Protein AF-A0A1A8QSP6-F1 (afdb_monomer)

Organism: NCBI:txid704102

Solvent-accessible surface area (backbone atoms only — not comparable to full-atom values): 7173 Å² total; per-residue (Å²): 119,69,67,61,56,52,49,47,33,69,76,38,64,73,66,73,49,89,72,95,61,60,66,74,57,51,52,52,49,53,52,52,51,50,54,50,50,53,49,38,52,73,77,38,30,71,82,71,53,36,92,61,34,57,70,46,65,50,98,81,70,44,81,42,81,22,55,56,68,74,78,60,74,74,81,76,77,76,79,62,90,73,82,68,76,54,71,66,56,51,52,52,51,54,52,51,56,53,39,50,73,31,90,89,50,47,59,98,61,64,86,72,76,121

Radius of gyration: 18.95 Å; Cα contacts (8 Å, |Δi|>4): 60; chains: 1; bounding box: 42×31×45 Å

Structure (mmCIF, N/CA/C/O backbone):
data_AF-A0A1A8QSP6-F1
#
_entry.id   AF-A0A1A8QSP6-F1
#
loop_
_atom_site.group_PDB
_atom_site.id
_atom_site.type_symbol
_atom_site.label_atom_id
_atom_site.label_alt_id
_atom_site.label_comp_id
_atom_site.label_asym_id
_atom_site.label_entity_id
_atom_site.label_seq_id
_atom_site.pdbx_PDB_ins_code
_atom_site.Cartn_x
_atom_site.Cartn_y
_atom_site.Cartn_z
_atom_site.occupancy
_atom_site.B_iso_or_equiv
_atom_site.auth_seq_id
_atom_site.auth_comp_id
_atom_site.auth_asym_id
_atom_site.auth_atom_id
_atom_site.pdbx_PDB_model_num
ATOM 1 N N . VAL A 1 1 ? -0.001 0.454 7.319 1.00 46.22 1 VAL A N 1
ATOM 2 C CA . VAL A 1 1 ? -0.997 -0.041 6.326 1.00 46.22 1 VAL A CA 1
ATOM 3 C C . VAL A 1 1 ? -1.186 0.928 5.151 1.00 46.22 1 VAL A C 1
ATOM 5 O O . VAL A 1 1 ? -1.432 0.455 4.050 1.00 46.22 1 VAL A O 1
ATOM 8 N N . GLU A 1 2 ? -0.992 2.244 5.322 1.00 47.16 2 GLU A N 1
ATOM 9 C CA . GLU A 1 2 ? -1.124 3.242 4.233 1.00 47.16 2 GLU A CA 1
ATOM 10 C C . GLU A 1 2 ? -0.228 2.994 3.004 1.00 47.16 2 GLU A C 1
ATOM 12 O O . GLU A 1 2 ? -0.655 3.252 1.879 1.00 47.16 2 GLU A O 1
ATOM 17 N N . ASN A 1 3 ? 0.962 2.410 3.184 1.00 63.16 3 ASN A N 1
ATOM 18 C CA . ASN A 1 3 ? 1.901 2.164 2.081 1.00 63.16 3 ASN A CA 1
ATOM 19 C C . ASN A 1 3 ? 1.330 1.252 0.985 1.00 63.16 3 ASN A C 1
ATOM 21 O O . ASN A 1 3 ? 1.523 1.510 -0.200 1.00 63.16 3 ASN A O 1
ATOM 25 N N . ALA A 1 4 ? 0.597 0.197 1.358 1.00 71.25 4 ALA A N 1
ATOM 26 C CA . ALA A 1 4 ? 0.108 -0.788 0.393 1.00 71.25 4 ALA A CA 1
ATOM 27 C C . ALA A 1 4 ? -0.973 -0.204 -0.528 1.00 71.25 4 ALA A C 1
ATOM 29 O O . ALA A 1 4 ? -0.945 -0.419 -1.740 1.00 71.25 4 ALA A O 1
ATOM 30 N N . PHE A 1 5 ? -1.899 0.575 0.034 1.00 77.38 5 PHE A N 1
ATOM 31 C CA . PHE A 1 5 ? -2.954 1.216 -0.746 1.00 77.38 5 PHE A CA 1
ATOM 32 C C . PHE A 1 5 ? -2.391 2.284 -1.687 1.00 77.38 5 PHE A C 1
ATOM 34 O O . PHE A 1 5 ? -2.762 2.327 -2.858 1.00 77.38 5 PHE A O 1
ATOM 41 N N . GLY A 1 6 ? -1.447 3.098 -1.208 1.00 80.50 6 GLY A N 1
ATOM 42 C CA . GLY A 1 6 ? -0.799 4.117 -2.027 1.00 80.50 6 GLY A CA 1
ATOM 43 C C . GLY A 1 6 ? -0.001 3.536 -3.200 1.00 80.50 6 GLY A C 1
ATOM 44 O O . GLY A 1 6 ? -0.108 4.023 -4.326 1.00 80.50 6 GLY A O 1
ATOM 45 N N . ILE A 1 7 ? 0.723 2.434 -2.981 1.00 84.56 7 ILE A N 1
ATOM 46 C CA . ILE A 1 7 ? 1.422 1.713 -4.056 1.00 84.56 7 ILE A CA 1
ATOM 47 C C . ILE A 1 7 ? 0.425 1.142 -5.073 1.00 84.56 7 ILE A C 1
ATOM 49 O O . ILE A 1 7 ? 0.604 1.322 -6.280 1.00 84.56 7 ILE A O 1
ATOM 53 N N . LEU A 1 8 ? -0.643 0.482 -4.610 1.00 88.75 8 LEU A N 1
ATOM 54 C CA . LEU A 1 8 ? -1.672 -0.058 -5.502 1.00 88.75 8 LEU A CA 1
ATOM 55 C C . LEU A 1 8 ? -2.353 1.043 -6.315 1.00 88.75 8 LEU A C 1
ATOM 57 O O . LEU A 1 8 ? -2.567 0.852 -7.507 1.00 88.75 8 LEU A O 1
ATOM 61 N N . ALA A 1 9 ? -2.651 2.197 -5.719 1.00 87.12 9 ALA A N 1
ATOM 62 C CA . ALA A 1 9 ? -3.279 3.305 -6.429 1.00 87.12 9 ALA A CA 1
ATOM 63 C C . ALA A 1 9 ? -2.365 3.950 -7.481 1.00 87.12 9 ALA A C 1
ATOM 65 O O . ALA A 1 9 ? -2.838 4.321 -8.558 1.00 87.12 9 ALA A O 1
ATOM 66 N N . ASN A 1 10 ? -1.059 4.037 -7.214 1.00 85.75 10 ASN A N 1
ATOM 67 C CA . ASN A 1 10 ? -0.089 4.505 -8.205 1.00 85.75 10 ASN A CA 1
ATOM 68 C C . ASN A 1 10 ? 0.065 3.526 -9.371 1.00 85.75 10 ASN A C 1
ATOM 70 O O . ASN A 1 10 ? 0.080 3.938 -10.531 1.00 85.75 10 ASN A O 1
ATOM 74 N N . ARG A 1 11 ? 0.119 2.220 -9.082 1.00 88.69 11 ARG A N 1
ATOM 75 C CA . ARG A 1 11 ? 0.289 1.181 -10.108 1.00 88.69 11 ARG A CA 1
ATOM 76 C C . ARG A 1 11 ? -0.992 0.896 -10.891 1.00 88.69 11 ARG A C 1
ATOM 78 O O . ARG A 1 11 ? -0.929 0.650 -12.093 1.00 88.69 11 ARG A O 1
ATOM 85 N N . PHE A 1 12 ? -2.150 0.960 -10.242 1.00 91.19 12 PHE A N 1
ATOM 86 C CA . PHE A 1 12 ? -3.446 0.642 -10.831 1.00 91.19 12 PHE A CA 1
ATOM 87 C C . PHE A 1 12 ? -4.364 1.860 -10.800 1.00 91.19 12 PHE A C 1
ATOM 89 O O . PHE A 1 12 ? -5.047 2.150 -9.818 1.00 91.19 12 PHE A O 1
ATOM 96 N N . ARG A 1 13 ? -4.439 2.543 -11.947 1.00 88.00 13 ARG A N 1
ATOM 97 C CA . ARG A 1 13 ? -5.234 3.769 -12.128 1.00 88.00 13 ARG A CA 1
ATOM 98 C C . ARG A 1 13 ? -6.721 3.613 -11.792 1.00 88.00 13 ARG A C 1
ATOM 100 O O . ARG A 1 13 ? -7.361 4.622 -11.527 1.00 88.00 13 ARG A O 1
ATOM 107 N N . VAL A 1 14 ? -7.251 2.387 -11.761 1.00 90.69 14 VAL A N 1
ATOM 108 C CA . VAL A 1 14 ? -8.637 2.097 -11.349 1.00 90.69 14 VAL A CA 1
ATOM 109 C C . VAL A 1 14 ? -8.962 2.636 -9.949 1.00 90.69 14 VAL A C 1
ATOM 111 O O . VAL A 1 14 ? -10.095 3.033 -9.707 1.00 90.69 14 VAL A O 1
ATOM 114 N N . PHE A 1 15 ? -7.973 2.729 -9.053 1.00 89.62 15 PHE A N 1
ATOM 115 C CA . PHE A 1 15 ? -8.157 3.270 -7.700 1.00 89.62 15 PHE A CA 1
ATOM 116 C C . PHE A 1 15 ? -8.015 4.793 -7.613 1.00 89.62 15 PHE A C 1
ATOM 118 O O . PHE A 1 15 ? -8.248 5.370 -6.555 1.00 89.62 15 PHE A O 1
ATOM 125 N N . ARG A 1 16 ? -7.628 5.467 -8.704 1.00 85.62 16 ARG A N 1
ATOM 126 C CA . ARG A 1 16 ? -7.457 6.930 -8.735 1.00 85.62 16 ARG A CA 1
ATOM 127 C C . ARG A 1 16 ? -8.753 7.676 -9.051 1.00 85.62 16 ARG A C 1
ATOM 129 O O . ARG A 1 16 ? -8.748 8.902 -9.106 1.00 85.62 16 ARG A O 1
ATOM 136 N N . THR A 1 17 ? -9.843 6.956 -9.291 1.00 83.94 17 THR A N 1
ATOM 137 C CA . THR A 1 17 ? -11.147 7.513 -9.657 1.00 83.94 17 THR A CA 1
ATOM 138 C C . THR A 1 17 ? -12.257 6.802 -8.901 1.00 83.94 17 THR A C 1
ATOM 140 O O . THR A 1 17 ? -12.094 5.657 -8.483 1.00 83.94 17 THR A O 1
ATOM 143 N N . THR A 1 18 ? -13.412 7.453 -8.775 1.00 87.12 18 THR A N 1
ATOM 144 C CA . THR A 1 18 ? -14.625 6.814 -8.255 1.00 87.12 18 THR A CA 1
ATOM 145 C C . THR A 1 18 ? -14.959 5.564 -9.068 1.00 87.12 18 THR A C 1
ATOM 147 O O . THR A 1 18 ? -15.064 5.622 -10.294 1.00 87.12 18 THR A O 1
ATOM 150 N N . ILE A 1 19 ? -15.134 4.431 -8.385 1.00 91.81 19 ILE A N 1
ATOM 151 C CA . ILE A 1 19 ? -15.466 3.153 -9.016 1.00 91.81 19 ILE A CA 1
ATOM 152 C C . ILE A 1 19 ? -16.988 2.985 -8.987 1.00 91.81 19 ILE A C 1
ATOM 154 O O . ILE A 1 19 ? -17.558 2.587 -7.974 1.00 91.81 19 ILE A O 1
ATOM 158 N N . CYS A 1 20 ? -17.654 3.293 -10.101 1.00 93.19 20 CYS A N 1
ATOM 159 C CA . CYS A 1 20 ? -19.110 3.176 -10.248 1.00 93.19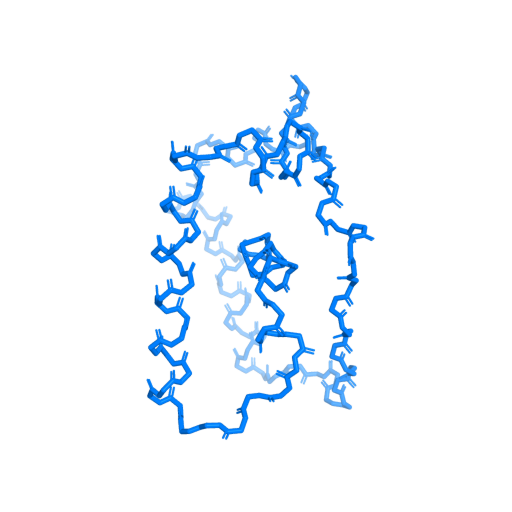 20 CYS A CA 1
ATOM 160 C C . CYS A 1 20 ? -19.551 1.722 -10.499 1.00 93.19 20 CYS A C 1
ATOM 162 O O . CYS A 1 20 ? -20.125 1.409 -11.539 1.00 93.19 20 CYS A O 1
ATOM 164 N N . LEU A 1 21 ? -19.250 0.820 -9.563 1.00 94.69 21 LEU A N 1
ATOM 165 C CA . LEU A 1 21 ? -19.631 -0.592 -9.612 1.00 94.69 21 LEU A CA 1
ATOM 166 C C . LEU A 1 21 ? -20.239 -1.036 -8.280 1.00 94.69 21 LEU A C 1
ATOM 168 O O . LEU A 1 21 ? -19.994 -0.431 -7.239 1.00 94.69 21 LEU A O 1
ATOM 172 N N . HIS A 1 22 ? -20.999 -2.133 -8.310 1.00 96.69 22 HIS A N 1
ATOM 173 C CA . HIS A 1 22 ? -21.485 -2.775 -7.089 1.00 96.69 22 HIS A CA 1
ATOM 174 C C . HIS A 1 22 ? -20.302 -3.170 -6.179 1.00 96.69 22 HIS A C 1
ATOM 176 O O . HIS A 1 22 ? -19.299 -3.663 -6.712 1.00 96.69 22 HIS A O 1
ATOM 182 N N . PRO A 1 23 ? -20.398 -3.019 -4.841 1.00 95.25 23 PRO A N 1
ATOM 183 C CA . PRO A 1 23 ? -19.307 -3.327 -3.912 1.00 95.25 23 PRO A CA 1
ATOM 184 C C . PRO A 1 23 ? -18.648 -4.693 -4.136 1.00 95.25 23 PRO A C 1
ATOM 186 O O . PRO A 1 23 ? -17.424 -4.775 -4.150 1.00 95.25 23 PRO A O 1
ATOM 189 N N . ASP A 1 24 ? -19.419 -5.740 -4.437 1.00 96.62 24 ASP A N 1
ATOM 190 C CA . ASP A 1 24 ? -18.869 -7.081 -4.706 1.00 96.62 24 ASP A CA 1
ATOM 191 C C . ASP A 1 24 ? -17.900 -7.111 -5.898 1.00 96.62 24 ASP A C 1
ATOM 193 O O . ASP A 1 24 ? -16.915 -7.850 -5.910 1.00 96.62 24 ASP A O 1
ATOM 197 N N . LYS A 1 25 ? -18.150 -6.281 -6.916 1.00 96.12 25 LYS A N 1
ATOM 198 C CA . LYS A 1 25 ? -17.246 -6.137 -8.064 1.00 96.12 25 LYS A CA 1
ATOM 199 C C . LYS A 1 25 ? -15.996 -5.355 -7.679 1.00 96.12 25 LYS A C 1
ATOM 201 O O . LYS A 1 25 ? -14.911 -5.701 -8.135 1.00 96.12 25 LYS A O 1
ATOM 206 N N . VAL A 1 26 ? -16.130 -4.345 -6.819 1.00 95.06 26 VAL A N 1
ATOM 207 C CA . VAL A 1 26 ? -14.984 -3.597 -6.279 1.00 95.06 26 VAL A CA 1
ATOM 208 C C . VAL A 1 26 ? -14.077 -4.526 -5.473 1.00 95.06 26 VAL A C 1
ATOM 210 O O . VAL A 1 26 ? -12.865 -4.508 -5.663 1.00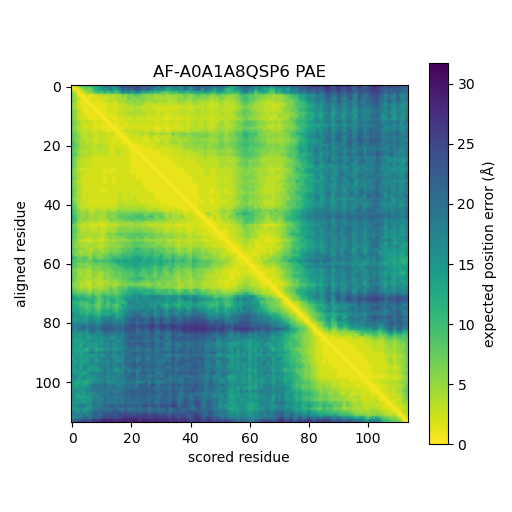 95.06 26 VAL A O 1
ATOM 213 N N . VAL A 1 27 ? -14.654 -5.403 -4.649 1.00 95.44 27 VAL A N 1
ATOM 214 C CA . VAL A 1 27 ? -13.912 -6.425 -3.898 1.00 95.44 27 VAL A CA 1
ATOM 215 C C . VAL A 1 27 ? -13.139 -7.351 -4.843 1.00 95.44 27 VAL A C 1
ATOM 217 O O . VAL A 1 27 ? -11.946 -7.580 -4.640 1.00 95.44 27 VAL A O 1
ATOM 220 N N . ALA A 1 28 ? -13.772 -7.823 -5.921 1.00 96.75 28 ALA A N 1
ATOM 221 C CA . ALA A 1 28 ? -13.092 -8.636 -6.929 1.00 96.75 28 ALA A CA 1
ATOM 222 C C . ALA A 1 28 ? -11.928 -7.886 -7.608 1.00 96.75 28 ALA A C 1
ATOM 224 O O . ALA A 1 28 ? -10.866 -8.472 -7.816 1.00 96.75 28 ALA A O 1
ATOM 225 N N . ILE A 1 29 ? -12.090 -6.590 -7.905 1.00 95.12 29 ILE A N 1
ATOM 226 C CA . ILE A 1 29 ? -11.014 -5.743 -8.448 1.00 95.12 29 ILE A CA 1
ATOM 227 C C . ILE A 1 29 ? -9.852 -5.648 -7.457 1.00 95.12 29 ILE A C 1
ATOM 229 O O . ILE A 1 29 ? -8.703 -5.844 -7.849 1.00 95.12 29 ILE A O 1
ATOM 233 N N . VAL A 1 30 ? -10.132 -5.401 -6.174 1.00 93.62 30 VAL A N 1
ATOM 234 C CA . VAL A 1 30 ? -9.096 -5.332 -5.133 1.00 93.62 30 VAL A CA 1
ATOM 235 C C . VAL A 1 30 ? -8.305 -6.640 -5.084 1.00 93.62 30 VAL A C 1
ATOM 237 O O . VAL A 1 30 ? -7.081 -6.607 -5.210 1.00 93.62 30 VAL A O 1
ATOM 240 N N . PHE A 1 31 ? -8.975 -7.793 -5.016 1.00 95.00 31 PHE A N 1
ATOM 241 C CA . PHE A 1 31 ? -8.283 -9.085 -5.009 1.00 95.00 31 PHE A CA 1
ATOM 242 C C . PHE A 1 31 ? -7.477 -9.339 -6.284 1.00 95.00 31 PHE A C 1
ATOM 244 O O . PHE A 1 31 ? -6.318 -9.742 -6.196 1.00 95.00 31 PHE A O 1
ATOM 251 N N . ALA A 1 32 ? -8.031 -9.037 -7.459 1.00 95.75 32 ALA A N 1
ATOM 252 C CA . ALA A 1 32 ? -7.314 -9.186 -8.721 1.00 95.75 32 ALA A CA 1
ATOM 253 C C . ALA A 1 32 ? -6.033 -8.333 -8.756 1.00 95.75 32 ALA A C 1
ATOM 255 O O . ALA A 1 32 ? -4.973 -8.820 -9.152 1.00 95.75 32 ALA A O 1
ATOM 256 N N . THR A 1 33 ? -6.099 -7.082 -8.288 1.00 94.88 33 THR A N 1
ATOM 257 C CA . THR A 1 33 ? -4.921 -6.202 -8.228 1.00 94.88 33 THR A CA 1
ATOM 258 C C . THR A 1 33 ? -3.888 -6.657 -7.202 1.00 94.88 33 THR A C 1
ATOM 260 O O . THR A 1 33 ? -2.699 -6.526 -7.470 1.00 94.88 33 THR A O 1
ATOM 263 N N . LEU A 1 34 ? -4.302 -7.252 -6.077 1.00 93.19 34 LEU A N 1
ATOM 264 C CA . LEU A 1 34 ? -3.386 -7.855 -5.102 1.00 93.19 34 LEU A CA 1
ATOM 265 C C . LEU A 1 34 ? -2.655 -9.065 -5.693 1.00 93.19 34 LEU A C 1
ATOM 267 O O . LEU A 1 34 ? -1.432 -9.159 -5.589 1.00 93.19 34 LEU A O 1
ATOM 271 N N . CYS A 1 35 ? -3.383 -9.965 -6.359 1.00 94.94 35 CYS A N 1
ATOM 272 C CA . CYS A 1 35 ? -2.785 -11.108 -7.047 1.00 94.94 35 CYS A CA 1
ATOM 273 C C . CYS A 1 35 ? -1.783 -10.647 -8.111 1.00 94.94 35 CYS A C 1
ATOM 275 O O . CYS A 1 35 ? -0.658 -11.144 -8.161 1.00 94.94 35 CYS A O 1
ATOM 277 N N . LEU A 1 36 ? -2.163 -9.658 -8.923 1.00 94.44 36 LEU A N 1
ATOM 278 C CA . LEU A 1 36 ? -1.302 -9.110 -9.965 1.00 94.44 36 LEU A CA 1
ATOM 279 C C . LEU A 1 36 ? -0.081 -8.384 -9.385 1.00 94.44 36 LEU A C 1
ATOM 281 O O . LEU A 1 36 ? 1.022 -8.547 -9.895 1.00 94.44 36 LEU A O 1
ATOM 285 N N . HIS A 1 37 ? -0.255 -7.624 -8.305 1.00 91.75 37 HIS A N 1
ATOM 286 C CA . HIS A 1 37 ? 0.839 -6.973 -7.590 1.00 91.75 37 HIS A CA 1
ATOM 287 C C . HIS A 1 37 ? 1.873 -7.994 -7.108 1.00 91.75 37 HIS A C 1
ATOM 289 O O . HIS A 1 37 ? 3.064 -7.835 -7.372 1.00 91.75 37 HIS A O 1
ATOM 295 N N . ASN A 1 38 ? 1.418 -9.069 -6.459 1.00 91.12 38 ASN A N 1
ATOM 296 C CA . ASN A 1 38 ? 2.294 -10.132 -5.971 1.00 91.12 38 ASN A CA 1
ATOM 297 C C . ASN A 1 38 ? 3.024 -10.831 -7.124 1.00 91.12 38 ASN A C 1
ATOM 299 O O . ASN A 1 38 ? 4.239 -11.012 -7.065 1.00 91.12 38 ASN A O 1
ATOM 303 N N . PHE A 1 39 ? 2.302 -11.156 -8.199 1.00 94.44 39 PHE A N 1
ATOM 304 C CA . PHE A 1 39 ? 2.884 -11.759 -9.395 1.00 94.44 39 PHE A CA 1
ATOM 305 C C . PHE A 1 39 ? 3.959 -10.863 -10.030 1.00 94.44 39 PHE A C 1
ATOM 307 O O . PHE A 1 39 ? 5.056 -11.332 -10.326 1.00 94.44 39 PHE A O 1
ATOM 314 N N . LEU A 1 40 ? 3.684 -9.567 -10.207 1.00 92.62 40 LEU A N 1
ATOM 315 C CA . LEU A 1 40 ? 4.628 -8.625 -10.814 1.00 92.62 40 LEU A CA 1
ATOM 316 C C . LEU A 1 40 ? 5.847 -8.375 -9.927 1.00 92.62 40 LEU A C 1
ATOM 318 O O . LEU A 1 40 ? 6.960 -8.309 -10.445 1.00 92.62 40 LEU A O 1
ATOM 322 N N . ARG A 1 41 ? 5.669 -8.308 -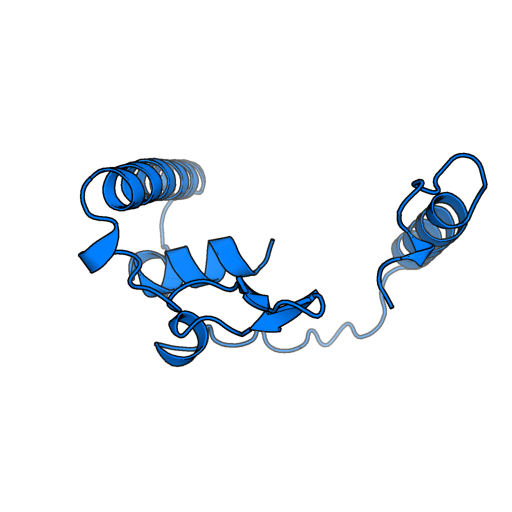8.603 1.00 89.25 41 ARG A N 1
ATOM 323 C CA . ARG A 1 41 ? 6.799 -8.253 -7.666 1.00 89.25 41 ARG A CA 1
ATOM 324 C C . ARG A 1 41 ? 7.690 -9.484 -7.759 1.00 89.25 41 ARG A C 1
ATOM 326 O O . ARG A 1 41 ? 8.895 -9.346 -7.615 1.00 89.25 41 ARG A O 1
ATOM 333 N N . GLN A 1 42 ? 7.118 -10.662 -7.997 1.00 90.12 42 GLN A N 1
ATOM 334 C CA . GLN A 1 42 ? 7.887 -11.900 -8.100 1.00 90.12 42 GLN A CA 1
ATOM 335 C C . GLN A 1 42 ? 8.581 -12.060 -9.460 1.00 90.12 42 GLN A C 1
ATOM 337 O O . GLN A 1 42 ? 9.723 -12.497 -9.514 1.00 90.12 42 GLN A O 1
ATOM 342 N N . GLN A 1 43 ? 7.894 -11.740 -10.558 1.00 92.88 43 GLN A N 1
ATOM 343 C CA . GLN A 1 43 ? 8.356 -12.057 -11.918 1.00 92.88 43 GLN A CA 1
ATOM 344 C C . GLN A 1 43 ? 9.065 -10.893 -12.621 1.00 92.88 43 GLN A C 1
ATOM 346 O O . GLN A 1 43 ? 9.754 -11.090 -13.620 1.00 92.88 43 GLN A O 1
ATOM 351 N N . ARG A 1 44 ? 8.833 -9.659 -12.168 1.00 88.56 44 ARG A N 1
ATOM 352 C CA . ARG A 1 44 ? 9.293 -8.419 -12.812 1.00 88.56 44 ARG A CA 1
ATOM 353 C C . ARG A 1 44 ? 9.694 -7.379 -11.758 1.00 88.56 44 ARG A C 1
ATOM 355 O O . ARG A 1 44 ? 9.422 -6.195 -11.955 1.00 88.56 44 ARG A O 1
ATOM 362 N N . SER A 1 45 ? 10.312 -7.807 -10.652 1.00 85.62 45 SER A N 1
ATOM 363 C CA . SER A 1 45 ? 10.683 -6.946 -9.513 1.00 85.62 45 SER A CA 1
ATOM 364 C C . SER A 1 45 ? 11.367 -5.657 -9.949 1.00 85.62 45 SER A C 1
ATOM 366 O O . SER A 1 45 ? 10.964 -4.581 -9.526 1.00 85.62 45 SER A O 1
ATOM 368 N N . ASP A 1 46 ? 12.338 -5.758 -10.850 1.00 87.38 46 ASP A N 1
ATOM 369 C CA . ASP A 1 46 ? 13.235 -4.648 -11.179 1.00 87.38 46 ASP A CA 1
ATOM 370 C C . ASP A 1 46 ? 12.516 -3.551 -11.972 1.00 87.38 46 ASP A C 1
ATOM 372 O O . ASP A 1 46 ? 12.791 -2.365 -11.807 1.00 87.38 46 ASP A O 1
ATOM 376 N N . ALA A 1 47 ? 11.543 -3.944 -12.799 1.00 88.69 47 ALA A N 1
ATOM 377 C CA . ALA A 1 47 ? 10.713 -3.021 -13.566 1.00 88.69 47 ALA A CA 1
ATOM 378 C C . ALA A 1 47 ? 9.489 -2.532 -12.771 1.00 88.69 47 ALA A C 1
ATOM 380 O O . ALA A 1 47 ? 9.038 -1.402 -12.953 1.00 88.69 47 ALA A O 1
ATOM 381 N N . TYR A 1 48 ? 8.919 -3.382 -11.911 1.00 89.44 48 TYR A N 1
ATOM 382 C CA . TYR A 1 48 ? 7.669 -3.105 -11.200 1.00 89.44 48 TYR A CA 1
ATOM 383 C C . TYR A 1 48 ? 7.868 -2.419 -9.841 1.00 89.44 48 TYR A C 1
ATOM 385 O O . TYR A 1 48 ? 7.033 -1.625 -9.419 1.00 89.44 48 TYR A O 1
ATOM 393 N N . THR A 1 49 ? 8.959 -2.712 -9.144 1.00 87.62 49 THR A N 1
ATOM 394 C CA . THR A 1 49 ? 9.356 -2.115 -7.861 1.00 87.62 49 THR A CA 1
ATOM 395 C C . THR A 1 49 ? 10.875 -1.927 -7.860 1.00 87.62 49 THR A C 1
ATOM 397 O O . THR A 1 49 ? 11.573 -2.702 -7.202 1.00 87.62 49 THR A O 1
ATOM 400 N N . PRO A 1 50 ? 11.403 -0.942 -8.613 1.00 87.69 50 PRO A N 1
ATOM 401 C CA . PRO A 1 50 ? 12.839 -0.686 -8.645 1.00 87.69 50 PRO A CA 1
ATOM 402 C C . PRO A 1 50 ? 13.383 -0.356 -7.241 1.00 87.69 50 PRO A C 1
ATOM 404 O O . PRO A 1 50 ? 12.609 0.022 -6.353 1.00 87.69 50 PRO A O 1
ATOM 407 N N . PRO A 1 51 ? 14.702 -0.472 -7.009 1.00 85.81 51 PRO A N 1
ATOM 408 C CA . PRO A 1 51 ? 15.311 -0.103 -5.733 1.00 85.81 51 PRO A CA 1
ATOM 409 C C . PRO A 1 51 ? 14.913 1.316 -5.300 1.00 85.81 51 PRO A C 1
ATOM 411 O O . PRO A 1 51 ? 14.934 2.247 -6.103 1.00 85.81 51 PRO A O 1
ATOM 414 N N . GLY A 1 52 ? 14.504 1.471 -4.038 1.00 86.12 52 GLY A N 1
ATOM 415 C CA . GLY A 1 52 ? 13.993 2.740 -3.504 1.00 86.12 52 GLY A CA 1
ATOM 416 C C . GLY A 1 52 ? 12.556 3.088 -3.917 1.00 86.12 52 GLY A C 1
ATOM 417 O O . GLY A 1 52 ? 12.068 4.160 -3.567 1.00 86.12 52 GLY A O 1
ATOM 418 N N . TYR A 1 53 ? 11.850 2.211 -4.647 1.00 86.19 53 TYR A N 1
ATOM 419 C CA . TYR A 1 53 ? 10.452 2.457 -5.004 1.00 86.19 53 TYR A CA 1
ATOM 420 C C . TYR A 1 53 ? 9.519 2.388 -3.807 1.00 86.19 53 TYR A C 1
ATOM 422 O O . TYR A 1 53 ? 8.621 3.211 -3.711 1.00 86.19 53 TYR A O 1
ATOM 430 N N . VAL A 1 54 ? 9.714 1.406 -2.926 1.00 85.56 54 VAL A N 1
ATOM 431 C CA . VAL A 1 54 ? 8.940 1.214 -1.693 1.00 85.56 54 VAL A CA 1
ATOM 432 C C . VAL A 1 54 ? 9.709 1.758 -0.498 1.00 85.56 54 VAL A C 1
ATOM 434 O O . VAL A 1 54 ? 10.920 1.947 -0.575 1.00 85.56 54 VAL A O 1
ATOM 437 N N . ASP A 1 55 ? 9.000 1.994 0.599 1.00 86.81 55 ASP A N 1
ATOM 438 C CA . ASP A 1 55 ? 9.620 2.443 1.843 1.00 86.81 55 ASP A CA 1
ATOM 439 C C . ASP A 1 55 ? 10.594 1.39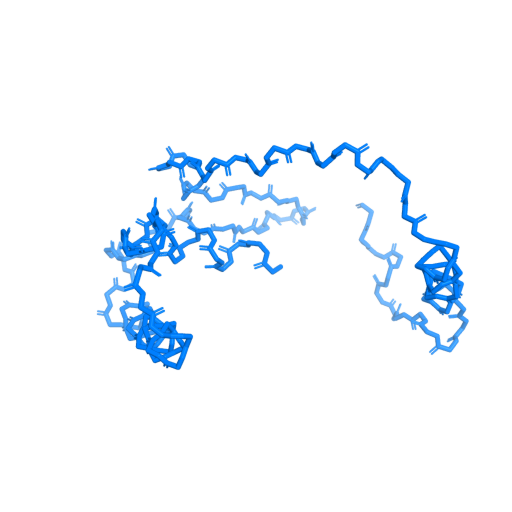4 2.369 1.00 86.81 55 ASP A C 1
ATOM 441 O O . ASP A 1 55 ? 10.304 0.193 2.338 1.00 86.81 55 ASP A O 1
ATOM 445 N N . SER A 1 56 ? 11.721 1.866 2.880 1.00 85.94 56 SER A N 1
ATOM 446 C CA . SER A 1 56 ? 12.734 1.048 3.537 1.00 85.94 56 SER A CA 1
ATOM 447 C C . SER A 1 56 ? 13.194 1.722 4.822 1.00 85.94 56 SER A C 1
ATOM 449 O O . SER A 1 56 ? 12.986 2.916 5.005 1.00 85.94 56 SER A O 1
ATOM 451 N N . GLU A 1 57 ? 13.840 0.971 5.700 1.00 87.12 57 GLU A N 1
ATOM 452 C CA . GLU A 1 57 ? 14.540 1.527 6.857 1.00 87.12 57 GLU A CA 1
ATOM 453 C C . GLU A 1 57 ? 16.034 1.614 6.542 1.00 87.12 57 GLU A C 1
ATOM 455 O O . GLU A 1 57 ? 16.582 0.728 5.877 1.00 87.12 57 GLU A O 1
ATOM 460 N N . ASP A 1 58 ? 16.684 2.692 6.973 1.00 86.81 58 ASP A N 1
ATOM 461 C CA . ASP A 1 58 ? 18.141 2.779 6.936 1.00 86.81 58 ASP A CA 1
ATOM 462 C C . ASP A 1 58 ? 18.784 1.997 8.098 1.00 86.81 58 ASP A C 1
ATOM 464 O O . ASP A 1 58 ? 18.111 1.384 8.928 1.00 86.81 58 ASP A O 1
ATOM 468 N N . ALA A 1 59 ? 20.117 2.009 8.166 1.00 89.50 59 ALA A N 1
ATOM 469 C CA . ALA A 1 59 ? 20.865 1.319 9.220 1.00 89.50 59 ALA A CA 1
ATOM 470 C C . ALA A 1 59 ? 20.578 1.845 10.643 1.00 89.50 59 ALA A C 1
ATOM 472 O O . ALA A 1 59 ? 20.930 1.179 11.612 1.00 89.50 59 ALA A O 1
ATOM 473 N N . ASN A 1 60 ? 19.950 3.017 10.768 1.00 88.88 60 ASN A N 1
ATOM 474 C CA . ASN A 1 60 ? 19.566 3.645 12.029 1.00 88.88 60 ASN A CA 1
ATOM 475 C C . ASN A 1 60 ? 18.057 3.506 12.302 1.00 88.88 60 ASN A C 1
ATOM 477 O O . ASN A 1 60 ? 17.530 4.242 13.133 1.00 88.88 60 ASN A O 1
ATOM 481 N N . HIS A 1 61 ? 17.358 2.607 11.595 1.00 80.69 61 HIS A N 1
ATOM 482 C CA . HIS A 1 61 ? 15.903 2.424 11.668 1.00 80.69 61 HIS A CA 1
ATOM 483 C C . HIS A 1 61 ? 15.085 3.669 11.294 1.00 80.69 61 HIS A C 1
ATOM 485 O O . HIS A 1 61 ? 13.906 3.776 11.636 1.00 80.69 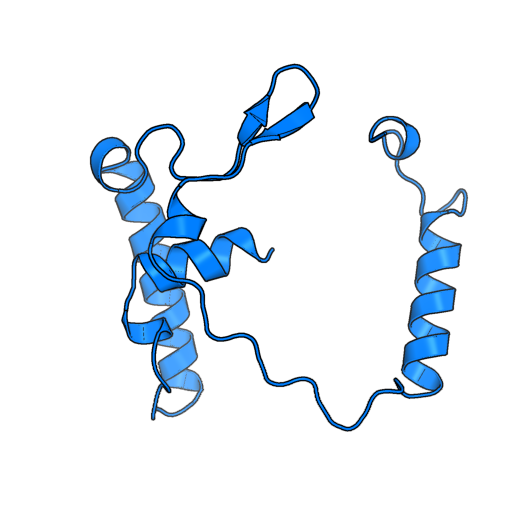61 HIS A O 1
ATOM 491 N N . GLN A 1 62 ? 15.674 4.615 10.557 1.00 85.50 62 GLN A N 1
ATOM 492 C CA . GLN A 1 62 ? 14.934 5.764 10.055 1.00 85.50 62 GLN A CA 1
ATOM 493 C C . GLN A 1 62 ? 14.214 5.406 8.760 1.00 85.50 62 GLN A C 1
ATOM 495 O O . GLN A 1 62 ? 14.758 4.752 7.867 1.00 85.50 62 GLN A O 1
ATOM 500 N N . LEU A 1 63 ? 12.969 5.869 8.651 1.00 84.19 63 LEU A N 1
ATOM 501 C CA . LEU A 1 63 ? 12.140 5.655 7.475 1.00 84.19 63 LEU A CA 1
ATOM 502 C C . LEU A 1 63 ? 12.713 6.404 6.265 1.00 84.19 63 LEU A C 1
ATOM 504 O O . LEU A 1 63 ? 12.647 7.631 6.176 1.00 84.19 63 LEU A O 1
ATOM 508 N N . VAL A 1 64 ? 13.173 5.650 5.275 1.00 88.00 64 VAL A N 1
ATOM 509 C CA . VAL A 1 64 ? 13.489 6.141 3.937 1.00 88.00 64 VAL A CA 1
ATOM 510 C C . VAL A 1 64 ? 12.225 6.045 3.089 1.00 88.00 64 VAL A C 1
ATOM 512 O O . VAL A 1 64 ? 11.711 4.962 2.802 1.00 88.00 64 VAL A O 1
ATOM 515 N N . SER A 1 65 ? 11.694 7.202 2.697 1.00 86.62 65 SER A N 1
ATOM 516 C CA . SER A 1 65 ? 10.471 7.275 1.894 1.00 86.62 65 SER A CA 1
ATOM 517 C C . SER A 1 65 ? 10.700 6.747 0.479 1.00 86.62 65 SER A C 1
ATOM 519 O O . SER A 1 65 ? 11.590 7.222 -0.224 1.00 86.62 65 SER A O 1
ATOM 521 N N . GLY A 1 66 ? 9.851 5.817 0.037 1.00 87.38 66 GLY A N 1
ATOM 522 C CA . GLY A 1 66 ? 9.890 5.311 -1.330 1.00 87.38 66 GLY A CA 1
ATOM 523 C C . GLY A 1 66 ? 9.421 6.343 -2.360 1.00 87.38 66 GLY A C 1
ATOM 524 O O . GLY A 1 66 ? 8.565 7.191 -2.079 1.00 87.38 66 GLY A O 1
ATOM 525 N N . THR A 1 67 ? 9.944 6.242 -3.584 1.00 87.38 67 THR A N 1
ATOM 526 C CA . THR A 1 67 ? 9.630 7.176 -4.683 1.00 87.38 67 THR A CA 1
ATOM 527 C C . THR A 1 67 ? 8.164 7.144 -5.123 1.00 87.38 67 THR A C 1
ATOM 529 O O . THR A 1 67 ? 7.688 8.121 -5.702 1.00 87.38 67 THR A O 1
ATOM 532 N N . TRP A 1 68 ? 7.412 6.090 -4.779 1.00 84.31 68 TRP A N 1
ATOM 533 C CA . TRP A 1 68 ? 5.975 5.971 -5.058 1.00 84.31 68 TRP A CA 1
ATOM 534 C C . TRP A 1 68 ? 5.148 7.162 -4.543 1.00 84.31 68 TRP A C 1
ATOM 536 O O . TRP A 1 68 ? 4.117 7.499 -5.127 1.00 84.31 68 TRP A O 1
ATOM 546 N N . ARG A 1 69 ? 5.591 7.847 -3.479 1.00 79.81 69 ARG A N 1
ATOM 547 C CA . ARG A 1 69 ? 4.894 9.033 -2.945 1.00 79.81 69 ARG A CA 1
ATOM 548 C C . ARG A 1 69 ? 4.900 10.231 -3.897 1.00 79.81 69 ARG A C 1
ATOM 550 O O . ARG A 1 69 ? 4.022 11.085 -3.795 1.00 79.81 69 ARG A O 1
ATOM 557 N N . SER A 1 70 ? 5.848 10.279 -4.829 1.00 80.62 70 SER A N 1
ATOM 558 C CA . SER A 1 70 ? 6.019 11.387 -5.774 1.00 80.62 70 SER A CA 1
ATOM 559 C C . SER A 1 70 ? 5.225 11.207 -7.077 1.00 80.62 70 SER A C 1
ATOM 561 O O . SER A 1 70 ? 5.072 12.165 -7.829 1.00 80.62 70 SER A O 1
ATOM 563 N N . GLU A 1 71 ? 4.687 10.012 -7.355 1.00 75.12 71 GLU A N 1
ATOM 564 C CA . GLU A 1 71 ? 4.029 9.667 -8.636 1.00 75.12 71 GLU A CA 1
ATOM 565 C C . GLU A 1 71 ? 2.549 10.104 -8.732 1.00 75.12 71 GLU A C 1
ATOM 567 O O . GLU A 1 71 ? 1.880 9.913 -9.755 1.00 75.12 71 GLU A O 1
ATOM 572 N N . GLY A 1 72 ? 2.044 10.757 -7.684 1.00 67.00 72 GLY A N 1
ATOM 573 C CA . GLY A 1 72 ? 0.701 11.316 -7.624 1.00 67.00 72 GLY A CA 1
ATOM 574 C C . GLY A 1 72 ? 0.080 11.097 -6.255 1.00 67.00 72 GLY A C 1
ATOM 575 O O . GLY A 1 72 ? -0.296 9.982 -5.902 1.00 67.00 72 GLY A O 1
ATOM 576 N N . ALA A 1 73 ? -0.070 12.175 -5.489 1.00 65.25 73 ALA A N 1
ATOM 577 C CA . ALA A 1 73 ? -0.784 12.109 -4.225 1.00 65.25 73 ALA A CA 1
ATOM 578 C C . ALA A 1 73 ? -2.266 11.798 -4.479 1.00 65.25 73 ALA A C 1
ATOM 580 O O . ALA A 1 73 ? -2.912 12.412 -5.336 1.00 65.25 73 ALA A O 1
ATOM 581 N N . LEU A 1 74 ? -2.815 10.857 -3.712 1.00 65.88 74 LEU A N 1
ATOM 582 C CA . LEU A 1 74 ? -4.261 10.743 -3.579 1.00 65.88 74 LEU A CA 1
ATOM 583 C C . LEU A 1 74 ? -4.796 12.073 -3.041 1.00 65.88 74 LEU A C 1
ATOM 585 O O . LEU A 1 74 ? -4.182 12.681 -2.161 1.00 65.88 74 LEU A O 1
ATOM 589 N N . GLN A 1 75 ? -5.927 12.538 -3.574 1.00 65.69 75 GLN A N 1
ATOM 590 C CA . GLN A 1 75 ? -6.587 13.708 -3.005 1.00 65.69 75 GLN A CA 1
ATOM 591 C C . GLN A 1 75 ? -6.910 13.417 -1.543 1.00 65.69 75 GLN A C 1
ATOM 593 O O . GLN A 1 75 ? -7.575 12.428 -1.228 1.00 65.69 75 GLN A O 1
ATOM 598 N N . SER A 1 76 ? -6.419 14.283 -0.658 1.00 65.75 76 SER A N 1
ATOM 599 C CA . SER A 1 76 ? -6.760 14.204 0.754 1.00 65.75 76 SER A CA 1
ATOM 600 C C . SER A 1 76 ? -8.272 14.318 0.900 1.00 65.75 76 SER A C 1
ATOM 602 O O . SER A 1 76 ? -8.907 15.178 0.280 1.00 65.75 76 SER A O 1
ATOM 604 N N . VAL A 1 77 ? -8.855 13.437 1.708 1.00 66.19 77 VAL A N 1
ATOM 605 C CA . VAL A 1 77 ? -10.273 13.526 2.042 1.00 66.19 77 VAL A CA 1
ATOM 606 C C . VAL A 1 77 ? -10.482 14.858 2.753 1.00 66.19 77 VAL A C 1
ATOM 608 O O . VAL A 1 77 ? -9.793 15.167 3.726 1.00 66.19 77 VAL A O 1
ATOM 611 N N . SER A 1 78 ? -11.425 15.668 2.266 1.00 70.69 78 SER A N 1
ATOM 612 C CA . SER A 1 78 ? -11.766 16.930 2.918 1.00 70.69 78 SER A CA 1
ATOM 613 C C . SER A 1 78 ? -12.094 16.664 4.385 1.00 70.69 78 SER A C 1
ATOM 615 O O . SER A 1 78 ? -12.952 15.825 4.674 1.00 70.69 78 SER A O 1
ATOM 617 N N . ALA A 1 79 ? -11.426 17.372 5.297 1.00 66.38 79 ALA A N 1
ATOM 618 C CA . ALA A 1 79 ? -11.661 17.222 6.724 1.00 66.38 79 ALA A CA 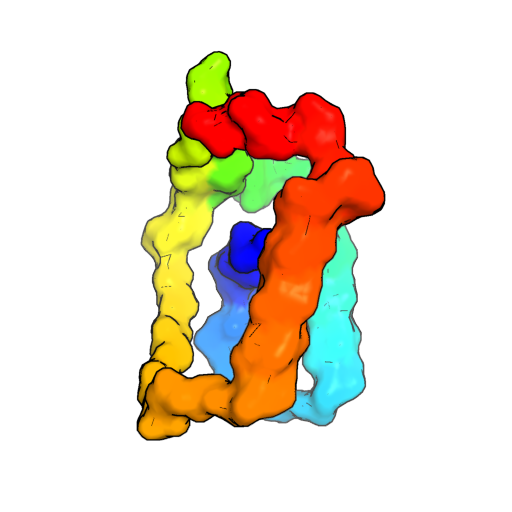1
ATOM 619 C C . ALA A 1 79 ? -13.165 17.331 7.021 1.00 66.38 79 ALA A C 1
ATOM 621 O O . ALA A 1 79 ? -13.813 18.320 6.663 1.00 66.38 79 ALA A O 1
ATOM 622 N N . SER A 1 80 ? -13.723 16.298 7.654 1.00 69.38 80 SER A N 1
ATOM 623 C CA . SER A 1 80 ? -15.128 16.306 8.052 1.00 69.38 80 SER A CA 1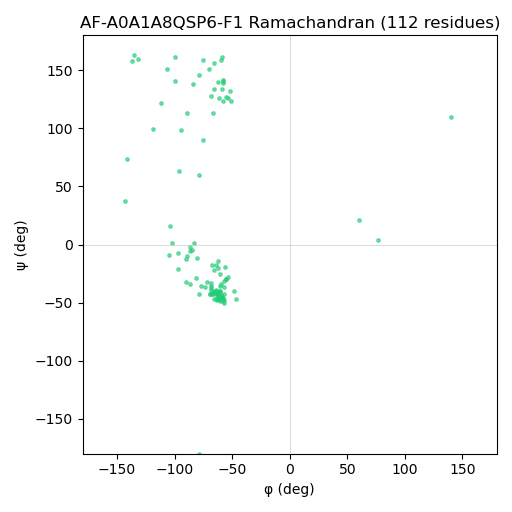
ATOM 624 C C . SER A 1 80 ? -15.402 17.501 8.967 1.00 69.38 80 SER A C 1
ATOM 626 O O . SER A 1 80 ? -14.593 17.841 9.835 1.00 69.38 80 SER A O 1
ATOM 628 N N . ARG A 1 81 ? -16.570 18.139 8.810 1.00 65.31 81 ARG A N 1
ATOM 629 C CA . ARG A 1 81 ? -17.023 19.198 9.732 1.00 65.31 81 ARG A CA 1
ATOM 630 C C . ARG A 1 81 ? -17.209 18.671 11.161 1.00 65.31 81 ARG A C 1
ATOM 632 O O . ARG A 1 81 ? -17.169 19.455 12.107 1.00 65.31 81 ARG A O 1
ATOM 639 N N . ALA A 1 82 ? -17.366 17.356 11.328 1.00 70.50 82 ALA A N 1
ATOM 640 C CA . ALA A 1 82 ? -17.339 16.695 12.624 1.00 70.50 82 ALA A CA 1
ATOM 641 C C . ALA A 1 82 ? -15.891 16.592 13.130 1.00 70.50 82 ALA A C 1
ATOM 643 O O . ALA A 1 82 ? -15.183 15.625 12.866 1.00 70.50 82 ALA A O 1
ATOM 644 N N . ARG A 1 83 ? -15.447 17.618 13.862 1.00 68.88 83 ARG A N 1
ATOM 645 C CA . ARG A 1 83 ? -14.100 17.671 14.461 1.00 68.88 83 ARG A CA 1
ATOM 646 C C . ARG A 1 83 ? -13.974 16.878 15.763 1.00 68.88 83 ARG A C 1
ATOM 648 O O . ARG A 1 83 ? -12.862 16.677 16.236 1.00 68.88 83 ARG A O 1
ATOM 655 N N . ASN A 1 84 ? -15.094 16.441 16.343 1.00 80.88 84 ASN A N 1
ATOM 656 C CA . ASN A 1 84 ? -15.116 15.715 17.608 1.00 80.88 84 ASN A CA 1
ATOM 657 C C . ASN A 1 84 ? -15.537 14.253 17.403 1.00 80.88 84 ASN A C 1
ATOM 659 O O . ASN A 1 84 ? -16.649 14.017 16.928 1.00 80.88 84 ASN A O 1
ATOM 663 N N . PRO A 1 85 ? -14.698 13.276 17.798 1.00 81.00 85 PRO A N 1
ATOM 664 C CA . PRO A 1 85 ? -15.115 11.881 17.861 1.00 81.00 85 PRO A CA 1
ATOM 665 C C . PRO A 1 85 ? -16.189 11.690 18.941 1.00 81.00 85 PRO A C 1
ATOM 667 O O . PRO A 1 85 ? -16.268 12.477 19.894 1.00 81.00 85 PRO A O 1
ATOM 670 N N . SER A 1 86 ? -17.007 10.642 18.799 1.00 89.12 86 SER A N 1
ATOM 671 C CA . SER A 1 86 ? -18.029 10.294 19.793 1.00 89.12 86 SER A CA 1
ATOM 672 C C . SER A 1 86 ? -17.401 9.997 21.159 1.00 89.12 86 SER A C 1
ATOM 674 O O . SER A 1 86 ? -16.214 9.672 21.263 1.00 89.12 86 SER A O 1
ATOM 676 N N . VAL A 1 87 ? -18.200 10.103 22.224 1.00 90.94 87 VAL A N 1
ATOM 677 C CA . VAL A 1 87 ? -17.756 9.762 23.586 1.00 90.94 87 VAL A CA 1
ATOM 678 C C . VAL A 1 87 ? -17.262 8.314 23.644 1.00 90.94 87 VAL A C 1
ATOM 680 O O . VAL A 1 87 ? -16.191 8.063 24.192 1.00 90.94 87 VAL A O 1
ATOM 683 N N . ASP A 1 88 ? -17.971 7.389 22.996 1.00 94.25 88 ASP A N 1
ATOM 684 C CA . ASP A 1 88 ? -17.579 5.978 22.940 1.00 94.25 88 ASP A CA 1
ATOM 685 C C . ASP A 1 88 ? -16.253 5.768 22.208 1.00 94.25 88 ASP A C 1
ATOM 687 O O . ASP A 1 88 ? -15.406 5.011 22.675 1.00 94.25 88 ASP A O 1
ATOM 691 N N . ALA A 1 89 ? -16.017 6.485 21.104 1.00 89.88 89 ALA A N 1
ATOM 692 C CA . ALA A 1 89 ? -14.751 6.406 20.382 1.00 89.88 89 ALA A CA 1
ATOM 693 C C . ALA A 1 89 ? -13.579 6.925 21.232 1.00 89.88 89 ALA A C 1
ATOM 695 O O . ALA A 1 89 ? -12.506 6.321 21.238 1.00 89.88 89 ALA A O 1
ATOM 696 N N . LYS A 1 90 ? -13.786 8.012 21.993 1.00 94.06 90 LYS A N 1
ATOM 697 C CA . LYS A 1 90 ? -12.789 8.521 22.951 1.00 94.06 90 LYS A CA 1
ATOM 698 C C . LYS A 1 90 ? -12.507 7.492 24.044 1.00 94.06 90 LYS A C 1
ATOM 700 O O . LYS A 1 90 ? -11.349 7.177 24.292 1.00 94.06 90 LYS A O 1
ATOM 705 N N . LYS A 1 91 ? -13.558 6.909 24.624 1.00 96.44 91 LYS A N 1
ATOM 706 C CA . LYS A 1 91 ? -13.440 5.875 25.656 1.00 96.44 91 LYS A CA 1
ATOM 707 C C . LYS A 1 91 ? -12.681 4.650 25.144 1.00 96.44 91 LYS A C 1
ATOM 709 O O . LYS A 1 91 ? -11.775 4.175 25.818 1.00 96.44 91 LYS A O 1
ATOM 714 N N . GLN A 1 92 ? -13.001 4.174 23.942 1.00 96.31 92 GLN A N 1
ATOM 715 C CA . GLN A 1 92 ? -12.320 3.034 23.332 1.00 96.31 92 GLN A CA 1
ATOM 716 C C . GLN A 1 92 ? -10.839 3.330 23.076 1.00 96.31 92 GLN A C 1
ATOM 718 O O . GLN A 1 92 ? -9.986 2.492 23.365 1.00 96.31 92 GLN A O 1
ATOM 723 N N . ARG A 1 93 ? -10.522 4.531 22.573 1.00 94.62 93 ARG A N 1
ATOM 724 C CA . ARG A 1 93 ? -9.137 4.982 22.391 1.00 94.62 93 ARG A CA 1
ATOM 725 C C . ARG A 1 93 ? -8.372 4.949 23.712 1.00 94.62 93 ARG A C 1
ATOM 727 O O . ARG A 1 93 ? -7.265 4.426 23.745 1.00 94.62 93 ARG A O 1
ATOM 734 N N . ASP A 1 94 ? -8.957 5.482 24.780 1.00 96.44 94 ASP A N 1
ATOM 735 C CA . ASP A 1 94 ? -8.290 5.579 26.080 1.00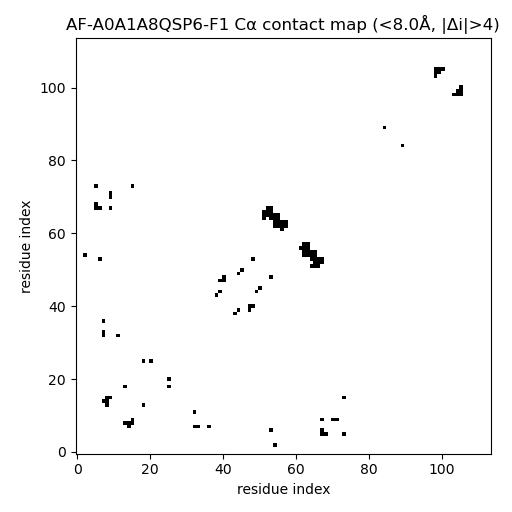 96.44 94 ASP A CA 1
ATOM 736 C C . ASP A 1 94 ? -8.078 4.190 26.712 1.00 96.44 94 ASP A C 1
ATOM 738 O O . ASP A 1 94 ? -7.003 3.917 27.244 1.00 96.44 94 ASP A O 1
ATOM 742 N N . VAL A 1 95 ? -9.051 3.279 26.575 1.00 96.62 95 VAL A N 1
ATOM 743 C CA . VAL A 1 95 ? -8.924 1.874 27.011 1.00 96.62 95 VAL A CA 1
ATOM 744 C C . VAL A 1 95 ? -7.780 1.170 26.283 1.00 96.62 95 VAL A C 1
ATOM 746 O O . VAL A 1 95 ? -6.937 0.539 26.919 1.00 96.62 95 VAL A O 1
ATOM 749 N N . LEU A 1 96 ? -7.726 1.287 24.955 1.00 95.38 96 LEU A N 1
ATOM 750 C CA . LEU A 1 96 ? -6.672 0.664 24.155 1.00 95.38 96 LEU A CA 1
ATOM 751 C C . LEU A 1 96 ? -5.298 1.261 24.479 1.00 95.38 96 LEU A C 1
ATOM 753 O O . LEU A 1 96 ? -4.340 0.515 24.663 1.00 95.38 96 LEU A O 1
ATOM 757 N N . ALA A 1 97 ? -5.210 2.586 24.617 1.00 92.38 97 ALA A N 1
ATOM 758 C CA . ALA A 1 97 ? -3.971 3.263 24.985 1.00 92.38 97 ALA A CA 1
ATOM 759 C C . ALA A 1 97 ? -3.428 2.764 26.333 1.00 92.38 97 ALA A C 1
ATOM 761 O O . ALA A 1 97 ? -2.249 2.431 26.426 1.00 92.38 97 ALA A O 1
ATOM 762 N N . GLN A 1 98 ? -4.285 2.647 27.354 1.00 95.31 98 GLN A N 1
ATOM 763 C CA . GLN A 1 98 ? -3.898 2.113 28.665 1.00 95.31 98 GLN A CA 1
ATOM 764 C C . GLN A 1 98 ? -3.478 0.642 28.595 1.00 95.31 98 GLN A C 1
ATOM 766 O O . GLN A 1 98 ? -2.520 0.239 29.254 1.00 95.31 98 GLN A O 1
ATOM 771 N N . TYR A 1 99 ? -4.164 -0.164 27.783 1.00 95.44 99 TYR A N 1
ATOM 772 C CA . TYR A 1 99 ? -3.826 -1.572 27.613 1.00 95.44 99 TYR A CA 1
ATOM 773 C C . TYR A 1 99 ? -2.426 -1.758 27.011 1.00 95.44 99 TYR A C 1
ATOM 775 O O . TYR A 1 99 ? -1.628 -2.507 27.573 1.00 95.44 99 TYR A O 1
ATOM 783 N N . PHE A 1 100 ? -2.085 -1.039 25.937 1.00 91.44 100 PHE A N 1
ATOM 784 C CA . PHE A 1 100 ? -0.789 -1.182 25.254 1.00 91.44 100 PHE A CA 1
ATOM 785 C C . PHE A 1 100 ? 0.422 -0.703 26.076 1.00 91.44 100 PHE A C 1
ATOM 787 O O . PHE A 1 100 ? 1.552 -1.095 25.789 1.00 91.44 100 PHE A O 1
ATOM 794 N N . VAL A 1 101 ? 0.212 0.103 27.122 1.00 90.31 101 VAL A N 1
ATOM 795 C CA . VAL A 1 101 ? 1.272 0.483 28.080 1.00 90.31 101 VAL A CA 1
ATOM 796 C C . VAL A 1 101 ? 1.271 -0.370 29.353 1.00 90.31 101 VAL A C 1
ATOM 798 O O . VAL A 1 101 ? 2.177 -0.261 30.179 1.00 90.31 101 VAL A O 1
ATOM 801 N N . SER A 1 102 ? 0.268 -1.232 29.532 1.00 93.12 102 SER A N 1
ATOM 802 C CA . SER A 1 102 ? 0.180 -2.137 30.678 1.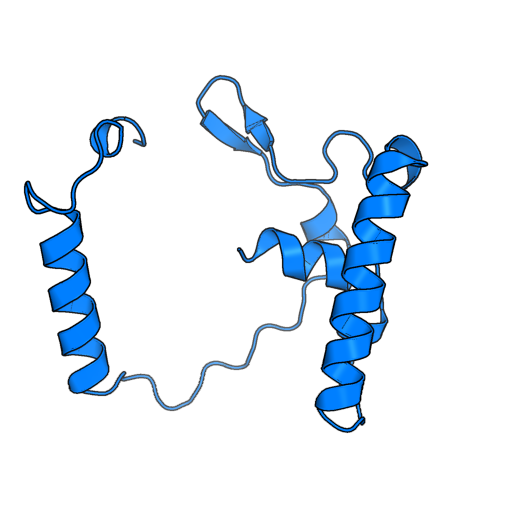00 93.12 102 SER A CA 1
ATOM 803 C C . SER A 1 102 ? 1.156 -3.316 30.546 1.00 93.12 102 SER A C 1
ATOM 805 O O . SER A 1 102 ? 1.522 -3.694 29.430 1.00 93.12 102 SER A O 1
ATOM 807 N N . PRO A 1 103 ? 1.526 -3.989 31.653 1.00 91.69 103 PRO A N 1
ATOM 808 C CA . PRO A 1 103 ? 2.351 -5.198 31.594 1.00 91.69 103 PRO A CA 1
ATOM 809 C C . PRO A 1 103 ? 1.774 -6.310 30.706 1.00 91.69 103 PRO A C 1
ATOM 811 O O . PRO A 1 103 ? 2.535 -7.080 30.135 1.00 91.69 103 PRO A O 1
ATOM 814 N N . ALA A 1 104 ? 0.445 -6.391 30.585 1.00 91.88 104 ALA A N 1
ATOM 815 C CA . ALA A 1 104 ? -0.233 -7.420 29.801 1.00 91.88 104 ALA A CA 1
ATOM 816 C C . ALA A 1 104 ? -0.272 -7.116 28.294 1.00 91.88 104 ALA A C 1
ATOM 818 O O . ALA A 1 104 ? -0.353 -8.045 27.496 1.00 91.88 104 ALA A O 1
ATOM 819 N N . GLY A 1 105 ? -0.265 -5.836 27.910 1.00 88.62 105 GLY A N 1
ATOM 820 C CA . GLY A 1 105 ? -0.375 -5.407 26.512 1.00 88.62 105 GLY A CA 1
ATOM 821 C C . GLY A 1 105 ? 0.935 -4.926 25.890 1.00 88.62 105 GLY A C 1
ATOM 822 O O . GLY A 1 105 ? 0.969 -4.702 24.681 1.00 88.62 105 GLY A O 1
ATOM 823 N N . ARG A 1 106 ? 2.000 -4.766 26.687 1.00 88.38 106 ARG A N 1
ATOM 824 C CA . ARG A 1 106 ? 3.303 -4.318 26.189 1.00 88.38 106 ARG A CA 1
ATOM 825 C C . ARG A 1 106 ? 4.086 -5.443 25.523 1.00 88.38 106 ARG A C 1
ATOM 827 O O . ARG A 1 106 ? 4.068 -6.590 25.968 1.00 88.38 106 ARG A O 1
ATOM 834 N N . ILE A 1 107 ? 4.845 -5.082 24.499 1.00 86.38 107 ILE A N 1
ATOM 835 C CA . ILE A 1 107 ? 5.735 -5.989 23.766 1.00 86.38 107 ILE A CA 1
ATOM 836 C C . ILE A 1 107 ? 7.200 -5.713 24.111 1.00 86.38 107 ILE A C 1
ATOM 838 O O . ILE A 1 107 ? 7.577 -4.592 24.447 1.00 86.38 107 ILE A O 1
ATOM 842 N N . SER A 1 108 ? 8.039 -6.747 24.037 1.00 85.44 108 SER A N 1
ATOM 843 C CA . SER A 1 108 ? 9.431 -6.712 24.516 1.00 85.44 108 SER A CA 1
ATOM 844 C C . SER A 1 108 ? 10.315 -5.673 23.825 1.00 85.44 108 SER A C 1
ATOM 846 O O . SER A 1 108 ? 11.297 -5.225 24.406 1.00 85.44 108 SER A O 1
ATOM 848 N N . TRP A 1 109 ? 9.971 -5.286 22.600 1.00 83.44 109 TRP A N 1
ATOM 849 C CA . TRP A 1 109 ? 10.728 -4.338 21.787 1.00 83.44 109 TRP A CA 1
ATOM 850 C C . TRP A 1 109 ? 10.124 -2.927 21.755 1.00 83.44 109 TRP A C 1
ATOM 852 O O . TRP A 1 109 ? 10.673 -2.058 21.089 1.00 83.44 109 TRP A O 1
ATOM 862 N N . GLN A 1 110 ? 9.018 -2.681 22.468 1.00 82.81 110 GLN A N 1
ATOM 863 C CA . GLN A 1 110 ? 8.259 -1.424 22.399 1.00 82.81 110 GLN A CA 1
ATOM 864 C C . GLN A 1 110 ? 9.094 -0.181 22.735 1.00 82.81 110 GLN A C 1
ATOM 866 O O . GLN A 1 110 ? 8.917 0.858 22.114 1.00 82.81 110 GLN A O 1
ATOM 871 N N . GLU A 1 111 ? 10.016 -0.300 23.690 1.00 79.62 111 GLU A N 1
ATOM 872 C CA . GLU A 1 111 ? 10.882 0.800 24.144 1.00 79.62 111 GLU A CA 1
ATOM 873 C C . GLU A 1 111 ? 12.142 0.972 23.275 1.00 79.62 111 GLU A C 1
ATOM 875 O O . GLU A 1 111 ? 12.921 1.894 23.490 1.00 79.62 111 GLU A O 1
ATOM 880 N N . ASN A 1 112 ? 12.361 0.083 22.299 1.00 80.31 112 ASN A N 1
ATOM 881 C CA . ASN A 1 112 ? 13.527 0.133 21.414 1.00 80.31 112 ASN A CA 1
ATOM 882 C C . ASN A 1 112 ? 13.274 0.988 20.159 1.00 80.31 112 ASN A C 1
ATOM 884 O O . ASN A 1 112 ? 14.210 1.231 19.405 1.00 80.31 112 ASN A O 1
ATOM 888 N N . MET A 1 113 ? 12.026 1.408 19.912 1.00 59.88 113 MET A N 1
ATOM 889 C CA . MET A 1 113 ? 11.628 2.245 18.770 1.00 59.88 113 MET A CA 1
ATOM 890 C C . MET A 1 113 ? 11.560 3.732 19.157 1.00 59.88 113 MET A C 1
ATOM 892 O O . MET A 1 113 ? 10.478 4.324 19.132 1.00 59.88 113 MET A O 1
ATOM 896 N N . VAL A 1 114 ? 12.698 4.317 19.545 1.00 52.28 114 VAL A N 1
ATOM 897 C CA . VAL A 1 114 ? 12.849 5.776 19.736 1.00 52.28 114 VAL A CA 1
ATOM 898 C C . VAL A 1 114 ? 13.482 6.400 18.504 1.00 52.28 114 VAL A C 1
ATOM 900 O O . VAL A 1 114 ? 14.538 5.884 18.080 1.00 52.28 114 VAL A O 1
#

pLDDT: mean 85.28, std 10.83, range [46.22, 96.75]

Mean predicted aligned error: 11.0 Å

Sequence (114 aa):
VENAFGILANRFRVFRTTICLHPDKVVAIVFATLCLHNFLRQQRSDAYTPPGYVDSEDANHQLVSGTWRSEGALQSVSASRARNPSVDAKKQRDVLAQYFVSPAGRISWQENMV

Secondary structure (DSSP, 8-state):
-HHHHHHHHHH-GGGGS---S-HHHHHHHHHHHHHHHHHHHHHSHHHHS-TTSS-EE-TTS-EE--GGGGS-PPPPPPPPS--S--HHHHHHHHHHHHHHHSTTT--TTGGG--

Foldseek 3Di:
DVQVLLLLCLVPVCSLDDDPDDVVVVVVVVVVSVVVLVVCCVPPVCPSPNPQQGWDADPVRDIRHRPSCVSDDRPDDPDDPCPDDDPVVVVVVVVVVVQCPDPNNDDPCNVVPD